Protein AF-A0AAJ7N4C3-F1 (afdb_monomer_lite)

Secondary structure (DSSP, 8-state):
-----PPPPS-B---SHHHHHHHHTSSSEEEE----TT-HHHHTHHHHHHHHIIIIIGGGEEEE-

Foldseek 3Di:
DPPPPDPPDLEAEDDDDVSVVVQVPDAAAEDEQDDDPPPVVSVVCVVVSSVCCVPPVPVRYHHYD

InterPro domains:
  IPR013766 Thioredoxin domain [PF00085] (12-57)
  IPR036249 Thioredoxin-like superfamily [SSF52833] (12-58)
  IPR051766 Thioredoxin domain-containing protein [PTHR46135] (1-64)

pLDDT: mean 85.51, std 13.73, range [40.47, 98.06]

Radius of gyration: 13.39 Å; chains: 1; bounding box: 22×27×45 Å

Organism: NCBI:txid156304

Structure (mmCIF, N/CA/C/O backbone):
data_AF-A0AAJ7N4C3-F1
#
_entry.id   AF-A0AAJ7N4C3-F1
#
loop_
_atom_site.group_PDB
_atom_site.id
_atom_site.type_symbol
_atom_site.label_atom_id
_atom_site.label_alt_id
_atom_site.label_comp_id
_atom_site.label_asym_id
_atom_site.label_entity_id
_atom_site.label_seq_id
_atom_site.pdbx_PDB_ins_code
_atom_site.Cartn_x
_atom_site.Cartn_y
_atom_site.Cartn_z
_atom_site.occupancy
_atom_site.B_iso_or_equiv
_atom_site.auth_seq_id
_atom_site.auth_comp_id
_atom_site.auth_asym_id
_atom_site.auth_atom_id
_atom_site.pdbx_PDB_model_num
ATOM 1 N N . MET A 1 1 ? 7.700 12.888 29.744 1.00 40.47 1 MET A N 1
ATOM 2 C CA . MET A 1 1 ? 8.477 12.805 28.489 1.00 40.47 1 MET A CA 1
ATOM 3 C C . MET A 1 1 ? 7.503 12.870 27.324 1.00 40.47 1 MET A C 1
ATOM 5 O O . MET A 1 1 ? 6.611 12.034 27.268 1.00 40.47 1 MET A O 1
ATOM 9 N N . ALA A 1 2 ? 7.597 13.885 26.463 1.00 48.69 2 ALA A N 1
ATOM 10 C CA . ALA A 1 2 ? 6.735 13.994 25.287 1.00 48.69 2 ALA A CA 1
ATOM 11 C C . ALA A 1 2 ? 7.128 12.901 24.282 1.00 48.69 2 ALA A C 1
ATOM 13 O O . ALA A 1 2 ? 8.259 12.877 23.796 1.00 48.69 2 ALA A O 1
ATOM 14 N N . LYS A 1 3 ? 6.218 11.958 24.023 1.00 52.69 3 LYS A N 1
ATOM 15 C CA . LYS A 1 3 ? 6.399 10.901 23.026 1.00 52.69 3 LYS A CA 1
ATOM 16 C C . LYS A 1 3 ? 6.517 11.595 21.664 1.00 52.69 3 LYS A C 1
ATOM 18 O O . LYS A 1 3 ? 5.544 12.181 21.202 1.00 52.69 3 LYS A O 1
ATOM 23 N N .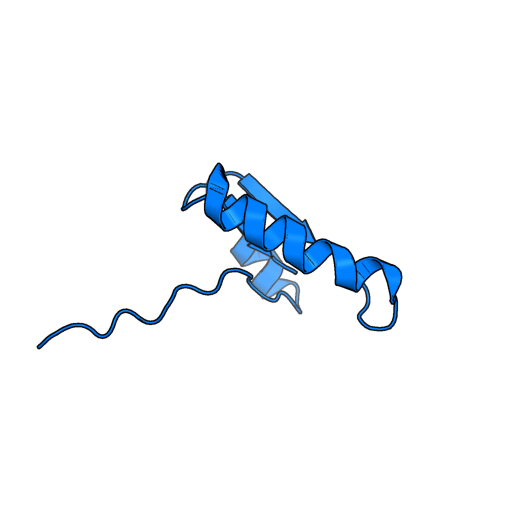 LYS A 1 4 ? 7.712 11.607 21.059 1.00 45.12 4 LYS A N 1
ATOM 24 C CA . LYS A 1 4 ? 7.888 12.054 19.670 1.00 45.12 4 LYS A CA 1
ATOM 25 C C . LYS A 1 4 ? 7.065 11.110 18.799 1.00 45.12 4 LYS A C 1
ATOM 27 O O . LYS A 1 4 ? 7.458 9.965 18.596 1.00 45.12 4 LYS A O 1
ATOM 32 N N . THR A 1 5 ? 5.897 11.560 18.358 1.00 51.12 5 THR A N 1
ATOM 33 C CA . THR A 1 5 ? 5.074 10.816 17.410 1.00 51.12 5 THR A CA 1
ATOM 34 C C . THR A 1 5 ? 5.788 10.870 16.069 1.00 51.12 5 THR A C 1
ATOM 36 O O . THR A 1 5 ? 5.774 11.898 15.395 1.00 51.12 5 THR A O 1
ATOM 39 N N . THR A 1 6 ? 6.488 9.794 15.714 1.00 57.00 6 THR A N 1
ATOM 40 C CA . THR A 1 6 ? 6.999 9.612 14.355 1.00 57.00 6 THR A CA 1
ATOM 41 C C . THR A 1 6 ? 5.807 9.715 13.401 1.00 57.00 6 THR A C 1
ATOM 43 O O . THR A 1 6 ? 4.808 9.032 13.644 1.00 57.00 6 THR A O 1
ATOM 46 N N . PRO A 1 7 ? 5.863 10.562 12.357 1.00 61.94 7 PRO A N 1
ATOM 47 C CA . PRO A 1 7 ? 4.797 10.633 11.369 1.00 61.94 7 PRO A CA 1
ATOM 48 C C . PRO A 1 7 ? 4.561 9.236 10.796 1.00 61.94 7 PRO A C 1
ATOM 50 O O . PRO A 1 7 ? 5.503 8.588 10.338 1.00 61.94 7 PRO A O 1
ATOM 53 N N . ALA A 1 8 ? 3.323 8.750 10.870 1.00 68.25 8 ALA A N 1
ATOM 54 C CA . ALA A 1 8 ? 2.978 7.458 10.302 1.00 68.25 8 ALA A CA 1
ATOM 55 C C . ALA A 1 8 ? 3.242 7.488 8.789 1.00 68.25 8 ALA A C 1
ATOM 57 O O . ALA A 1 8 ? 2.824 8.417 8.095 1.00 68.25 8 ALA A O 1
ATOM 58 N N . ALA A 1 9 ? 3.955 6.484 8.276 1.00 79.25 9 ALA A N 1
ATOM 59 C CA . ALA A 1 9 ? 4.238 6.390 6.852 1.00 79.25 9 ALA A CA 1
ATOM 60 C C . ALA A 1 9 ? 2.926 6.264 6.052 1.00 79.25 9 ALA A C 1
ATOM 62 O O . ALA A 1 9 ? 2.052 5.441 6.351 1.00 79.25 9 ALA A O 1
ATOM 63 N N . LEU A 1 10 ? 2.782 7.089 5.011 1.00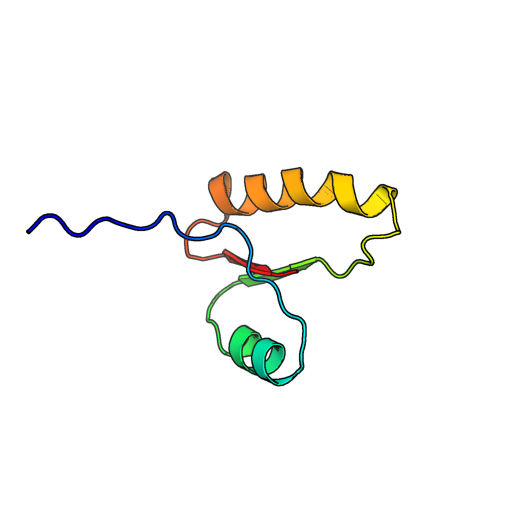 87.25 10 LEU A N 1
ATOM 64 C CA . LEU A 1 10 ? 1.596 7.073 4.151 1.00 87.25 10 LEU A CA 1
ATOM 65 C C . LEU A 1 10 ? 1.551 5.835 3.246 1.00 87.25 10 LEU A C 1
ATOM 67 O O . LEU A 1 10 ? 0.465 5.451 2.836 1.00 87.25 10 LEU A O 1
ATOM 71 N N . GLN A 1 11 ? 2.671 5.157 3.010 1.00 90.38 11 GLN A N 1
ATOM 72 C CA . GLN A 1 11 ? 2.727 3.903 2.255 1.00 90.38 11 GLN A CA 1
ATOM 73 C C . GLN A 1 11 ? 3.575 2.865 2.998 1.00 90.38 11 GLN A C 1
ATOM 75 O O . GLN A 1 11 ? 4.504 3.235 3.718 1.00 90.38 11 GLN A O 1
ATOM 80 N N . THR A 1 12 ? 3.245 1.586 2.841 1.00 93.06 12 THR A N 1
ATOM 81 C CA . THR A 1 12 ? 4.067 0.452 3.286 1.00 93.06 12 THR A CA 1
ATOM 82 C C . THR A 1 12 ? 4.679 -0.212 2.061 1.00 93.06 12 THR A C 1
ATOM 84 O O . THR A 1 12 ? 3.943 -0.581 1.160 1.00 93.06 12 THR A O 1
ATOM 87 N N . GLU A 1 13 ? 5.998 -0.336 2.029 1.00 93.94 13 GLU A N 1
ATOM 88 C CA . GLU A 1 13 ? 6.706 -1.076 0.982 1.00 93.94 13 GLU A CA 1
ATOM 89 C C . GLU A 1 13 ? 6.656 -2.579 1.291 1.00 93.94 13 GLU A C 1
ATOM 91 O O . GLU A 1 13 ? 6.836 -2.965 2.450 1.00 93.94 13 GLU A O 1
ATOM 96 N N . I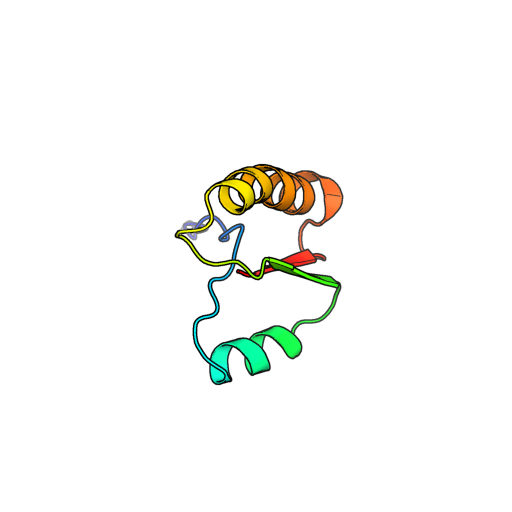LE A 1 14 ? 6.358 -3.396 0.280 1.00 96.00 14 ILE A N 1
ATOM 97 C CA . ILE A 1 14 ? 6.227 -4.851 0.356 1.00 96.00 14 ILE A CA 1
ATOM 98 C C . ILE A 1 14 ? 7.108 -5.477 -0.723 1.00 96.00 14 ILE A C 1
ATOM 100 O O . ILE A 1 14 ? 6.789 -5.444 -1.908 1.00 96.00 14 ILE A O 1
ATOM 104 N N . VAL A 1 15 ? 8.210 -6.100 -0.313 1.00 95.62 15 VAL A N 1
ATOM 105 C CA . VAL A 1 15 ? 9.203 -6.665 -1.249 1.00 95.62 15 VAL A CA 1
ATOM 106 C C . VAL A 1 15 ? 9.307 -8.185 -1.171 1.00 95.62 15 VAL A C 1
ATOM 108 O O . VAL A 1 15 ? 10.066 -8.800 -1.920 1.00 95.62 15 VAL A O 1
ATOM 111 N N . ASN A 1 16 ? 8.564 -8.815 -0.260 1.00 96.69 16 ASN A N 1
ATOM 112 C CA . ASN A 1 16 ? 8.565 -10.263 -0.079 1.00 96.69 16 ASN A CA 1
ATOM 113 C C . ASN A 1 16 ? 7.202 -10.810 0.381 1.00 96.69 16 ASN A C 1
ATOM 115 O O . ASN A 1 16 ? 6.295 -10.073 0.773 1.00 96.69 16 ASN A O 1
ATOM 119 N N . ASN A 1 17 ? 7.068 -12.139 0.326 1.00 97.44 17 ASN A N 1
ATOM 120 C CA . ASN A 1 17 ? 5.825 -12.832 0.663 1.00 97.44 17 ASN A CA 1
ATOM 121 C C . ASN A 1 17 ? 5.465 -12.737 2.157 1.00 97.44 17 ASN A C 1
ATOM 123 O O . ASN A 1 17 ? 4.294 -12.615 2.492 1.00 97.44 17 ASN A O 1
ATOM 127 N N . ASP A 1 18 ? 6.444 -12.736 3.061 1.00 98.00 18 ASP A N 1
ATOM 128 C CA . ASP A 1 18 ? 6.170 -12.649 4.502 1.00 98.00 18 ASP A CA 1
ATOM 129 C C . ASP A 1 18 ? 5.538 -11.298 4.873 1.00 98.00 18 ASP A C 1
ATOM 131 O O . ASP A 1 18 ? 4.656 -11.209 5.728 1.00 98.00 18 ASP A O 1
ATOM 135 N N . GLU A 1 19 ? 5.996 -10.218 4.242 1.00 97.06 19 GLU A N 1
ATOM 136 C CA . GLU A 1 19 ? 5.403 -8.885 4.360 1.00 97.06 19 GLU A CA 1
ATOM 137 C C . GLU A 1 19 ? 4.005 -8.830 3.747 1.00 97.06 19 GLU A C 1
ATOM 139 O O . GLU A 1 19 ? 3.099 -8.246 4.347 1.00 97.06 19 GLU A O 1
ATOM 144 N N . TRP A 1 20 ? 3.815 -9.479 2.597 1.00 96.94 20 TRP A N 1
ATOM 145 C CA . TRP A 1 20 ? 2.514 -9.610 1.948 1.00 96.94 20 TRP A CA 1
ATOM 146 C C . TRP A 1 20 ? 1.496 -10.318 2.849 1.00 96.94 20 TRP A C 1
ATOM 148 O O . TRP A 1 20 ? 0.410 -9.794 3.093 1.00 96.94 20 TRP A O 1
ATOM 158 N N . GLU A 1 21 ? 1.858 -11.460 3.431 1.00 98.06 21 GLU A N 1
ATOM 159 C CA . GLU A 1 21 ? 0.994 -12.197 4.355 1.00 98.06 21 GLU A CA 1
ATOM 160 C C . GLU A 1 21 ? 0.639 -11.358 5.586 1.00 98.06 21 GLU A C 1
ATOM 162 O O . GLU A 1 21 ? -0.527 -11.293 5.978 1.00 98.06 21 GLU A O 1
ATOM 167 N N . LYS A 1 22 ? 1.610 -10.631 6.156 1.00 96.56 22 LYS A N 1
ATOM 168 C CA . LYS A 1 22 ? 1.352 -9.697 7.264 1.00 96.56 22 LYS A CA 1
ATOM 169 C C . LYS A 1 22 ? 0.391 -8.585 6.856 1.00 96.56 22 LYS A C 1
ATOM 171 O O . LYS A 1 22 ? -0.493 -8.245 7.643 1.00 96.56 22 LYS A O 1
ATOM 176 N N . LEU A 1 23 ? 0.536 -8.017 5.657 1.00 95.31 23 LEU A N 1
ATOM 177 C CA . LEU A 1 23 ? -0.363 -6.983 5.144 1.00 95.31 23 LEU A CA 1
ATOM 178 C C . LEU A 1 23 ? -1.808 -7.491 5.085 1.00 95.31 23 LEU A C 1
ATOM 180 O O . LEU A 1 23 ? -2.701 -6.792 5.557 1.00 95.31 23 LEU A O 1
ATOM 184 N N . LEU A 1 24 ? -2.022 -8.710 4.582 1.00 95.50 24 LEU A N 1
ATOM 185 C CA . LEU A 1 24 ? -3.350 -9.315 4.428 1.00 95.50 24 LEU A CA 1
ATOM 186 C C . LEU A 1 24 ? -4.082 -9.563 5.755 1.00 95.50 24 LEU A C 1
ATOM 188 O O . LEU A 1 24 ? -5.305 -9.672 5.764 1.00 95.50 24 LEU A O 1
ATOM 192 N N . THR A 1 25 ? -3.366 -9.616 6.881 1.00 95.62 25 THR A N 1
ATOM 193 C CA . THR A 1 25 ? -3.994 -9.708 8.212 1.00 95.62 25 THR A CA 1
ATOM 194 C C . THR A 1 25 ? -4.564 -8.382 8.721 1.00 95.62 25 THR A C 1
ATOM 196 O O . THR A 1 25 ? -5.290 -8.376 9.719 1.00 95.62 25 THR A O 1
ATOM 199 N N . LYS A 1 26 ? -4.248 -7.246 8.077 1.00 91.31 26 LYS A N 1
ATOM 200 C CA . LYS A 1 26 ? -4.742 -5.939 8.521 1.00 91.31 26 LYS A CA 1
ATOM 201 C C . LYS A 1 26 ? -6.252 -5.823 8.286 1.00 91.31 26 LYS A C 1
ATOM 203 O O . LYS A 1 26 ? -6.726 -6.131 7.194 1.00 91.31 26 LYS A O 1
ATOM 208 N N . PRO A 1 27 ? -7.014 -5.330 9.276 1.00 90.19 27 PRO A N 1
ATOM 209 C CA . PRO A 1 27 ? -8.431 -5.064 9.087 1.00 90.19 27 PRO A CA 1
ATOM 210 C C . PRO A 1 27 ? -8.643 -3.838 8.188 1.00 90.19 27 PRO A C 1
ATOM 212 O O . PRO A 1 27 ? -7.807 -2.936 8.135 1.00 90.19 27 PRO A O 1
ATOM 215 N N . GLY A 1 28 ? -9.810 -3.774 7.546 1.00 90.00 28 GLY A N 1
ATOM 216 C CA . GLY A 1 28 ? -10.213 -2.635 6.720 1.00 90.00 28 GLY A CA 1
ATOM 217 C C . GLY A 1 28 ? -9.863 -2.799 5.244 1.00 90.00 28 GLY A C 1
ATOM 218 O O . GLY A 1 28 ? -9.685 -3.912 4.749 1.00 90.00 28 GLY A O 1
ATOM 219 N N . LEU A 1 29 ? -9.824 -1.677 4.523 1.00 93.62 29 LEU A N 1
ATOM 220 C CA . LEU A 1 29 ? -9.532 -1.675 3.094 1.00 93.62 29 LEU A CA 1
ATOM 221 C C . LEU A 1 29 ? -8.021 -1.609 2.870 1.00 93.62 29 LEU A C 1
ATOM 223 O O . LEU A 1 29 ? -7.336 -0.732 3.401 1.00 93.62 29 LEU A O 1
ATOM 227 N N . ILE A 1 30 ? -7.514 -2.506 2.031 1.00 94.81 30 ILE A N 1
ATOM 228 C CA . ILE A 1 30 ? -6.122 -2.508 1.591 1.00 94.81 30 ILE A CA 1
ATOM 229 C C . ILE A 1 30 ? -6.097 -2.115 0.117 1.00 94.81 30 ILE A C 1
ATOM 231 O O . ILE A 1 30 ? -6.748 -2.745 -0.714 1.00 94.81 30 ILE A O 1
ATOM 235 N N . VAL A 1 31 ? -5.339 -1.070 -0.199 1.00 94.56 31 VAL A N 1
ATOM 236 C CA . VAL A 1 31 ? -5.036 -0.649 -1.567 1.00 94.56 31 VAL A CA 1
ATOM 237 C C . VAL A 1 31 ? -3.566 -0.946 -1.820 1.00 94.56 31 VAL A C 1
ATOM 239 O O . VAL A 1 31 ? -2.705 -0.442 -1.099 1.00 94.56 31 VAL A O 1
ATOM 242 N N . VAL A 1 32 ? -3.291 -1.764 -2.832 1.00 94.69 32 VAL A N 1
ATOM 243 C CA . VAL A 1 32 ? -1.933 -2.148 -3.229 1.00 94.69 32 VAL A CA 1
ATOM 244 C C . VAL A 1 32 ? -1.657 -1.583 -4.615 1.00 94.69 32 VAL A C 1
ATOM 246 O O . VAL A 1 32 ? -2.383 -1.883 -5.562 1.00 94.69 32 VAL A O 1
ATOM 249 N N . ASP A 1 33 ? -0.624 -0.756 -4.720 1.00 91.94 33 ASP A N 1
ATOM 250 C CA . ASP A 1 33 ? -0.108 -0.232 -5.982 1.00 91.94 33 ASP A CA 1
ATOM 251 C C . ASP A 1 33 ? 1.009 -1.142 -6.486 1.00 91.94 33 ASP A C 1
ATOM 253 O O . ASP A 1 33 ? 2.128 -1.103 -5.989 1.00 91.94 33 ASP A O 1
ATOM 257 N N . VAL A 1 34 ? 0.679 -2.009 -7.442 1.00 91.25 34 VAL A N 1
ATOM 258 C CA . VAL A 1 34 ? 1.631 -2.962 -8.019 1.00 91.25 34 VAL A CA 1
ATOM 259 C C . VAL A 1 34 ? 2.208 -2.358 -9.289 1.00 91.25 34 VAL A C 1
ATOM 261 O O . VAL A 1 34 ? 1.538 -2.297 -10.323 1.00 91.25 34 VAL A O 1
ATOM 264 N N . TYR A 1 35 ? 3.466 -1.937 -9.226 1.00 87.38 35 TYR A N 1
ATOM 265 C CA . TYR A 1 35 ? 4.166 -1.373 -10.371 1.00 87.38 35 TYR A CA 1
ATOM 266 C C . TYR A 1 35 ? 5.632 -1.809 -10.418 1.00 87.38 35 TYR A C 1
ATOM 268 O O . TYR A 1 35 ? 6.158 -2.448 -9.513 1.00 87.38 35 TYR A O 1
ATOM 276 N N . SER A 1 36 ? 6.305 -1.475 -11.517 1.00 85.56 36 SER A N 1
ATOM 277 C CA . SER A 1 36 ? 7.762 -1.554 -11.611 1.00 85.56 36 SER A CA 1
ATOM 278 C C . SER A 1 36 ? 8.339 -0.151 -11.712 1.00 85.56 36 SER A C 1
ATOM 280 O O . SER A 1 36 ? 7.847 0.650 -12.506 1.00 85.56 36 SER A O 1
ATOM 282 N N . GLU A 1 37 ? 9.398 0.148 -10.960 1.00 81.19 37 GLU A N 1
ATOM 283 C CA . GLU A 1 37 ? 9.972 1.503 -10.872 1.00 81.19 37 GLU A CA 1
ATOM 284 C C . GLU A 1 37 ? 10.409 2.093 -12.218 1.00 81.19 37 GLU A C 1
ATOM 286 O O . GLU A 1 37 ? 10.364 3.305 -12.414 1.00 81.19 37 GLU A O 1
ATOM 291 N N . TRP A 1 38 ? 10.774 1.238 -13.175 1.00 82.75 38 TRP A N 1
ATOM 292 C CA . TRP A 1 38 ? 11.170 1.641 -14.525 1.00 82.75 38 TRP A CA 1
ATOM 293 C C . TRP A 1 38 ? 9.984 2.015 -15.436 1.00 82.75 38 TRP A C 1
ATOM 295 O O . TRP A 1 38 ? 10.191 2.533 -16.534 1.00 82.75 38 TRP A O 1
ATOM 305 N N . SER A 1 39 ? 8.741 1.788 -14.999 1.00 80.19 39 SER A N 1
ATOM 306 C CA . SER A 1 39 ? 7.524 2.164 -15.724 1.00 80.19 39 SER A CA 1
ATOM 307 C C . SER A 1 39 ? 7.094 3.589 -15.356 1.00 80.19 39 SER A C 1
ATOM 309 O O . SER A 1 39 ? 6.307 3.812 -14.435 1.00 80.19 39 SER A O 1
ATOM 311 N N . GLY A 1 40 ? 7.599 4.574 -16.105 1.00 73.94 40 GLY A N 1
ATOM 312 C CA . GLY A 1 40 ? 7.322 6.003 -15.889 1.00 73.94 40 GLY A CA 1
ATOM 313 C C . GLY A 1 40 ? 5.838 6.407 -15.735 1.00 73.94 40 GLY A C 1
ATOM 314 O O . GLY A 1 40 ? 5.546 7.277 -14.916 1.00 73.94 40 GLY A O 1
ATOM 315 N N . PRO A 1 41 ? 4.866 5.798 -16.444 1.00 75.12 41 PRO A N 1
ATOM 316 C CA . PRO A 1 41 ? 3.446 6.112 -16.250 1.00 75.12 41 PRO A CA 1
ATOM 317 C C . PRO A 1 41 ? 2.906 5.786 -14.847 1.00 75.12 41 PRO A C 1
ATOM 319 O O . PRO A 1 41 ? 1.953 6.421 -14.398 1.00 75.12 41 PRO A O 1
ATOM 322 N N . CYS A 1 42 ? 3.506 4.826 -14.138 1.00 75.19 42 CYS A N 1
ATOM 323 C CA . CYS A 1 42 ? 3.038 4.382 -12.823 1.00 75.19 42 CYS A CA 1
ATOM 324 C C . CYS A 1 42 ? 3.383 5.386 -11.711 1.00 75.19 42 CYS A C 1
ATOM 326 O O . CYS A 1 42 ? 2.614 5.569 -10.770 1.00 75.19 42 CYS A O 1
ATOM 328 N N . THR A 1 43 ? 4.491 6.121 -11.845 1.00 77.88 43 THR A N 1
ATOM 329 C CA . THR A 1 43 ? 5.001 7.016 -10.793 1.00 77.88 43 THR A CA 1
ATOM 330 C C . THR A 1 43 ? 4.070 8.201 -10.505 1.00 77.88 43 THR A C 1
ATOM 332 O O . THR A 1 43 ? 4.049 8.722 -9.390 1.00 77.88 43 THR A O 1
ATOM 335 N N . GLY A 1 44 ? 3.257 8.618 -11.485 1.00 81.88 44 GLY A N 1
ATOM 336 C CA . GLY A 1 44 ? 2.281 9.699 -11.312 1.00 81.88 44 GLY A CA 1
ATOM 337 C C . GLY A 1 44 ? 1.142 9.353 -10.343 1.00 81.88 44 GLY A C 1
ATOM 338 O O . GLY A 1 44 ? 0.660 10.229 -9.615 1.00 81.88 44 GLY A O 1
ATOM 339 N N . MET A 1 45 ? 0.749 8.077 -10.276 1.00 87.25 45 MET A N 1
ATOM 340 C CA . MET A 1 45 ? -0.398 7.617 -9.482 1.00 87.25 45 MET A CA 1
ATOM 341 C C . MET A 1 45 ? -0.144 7.646 -7.971 1.00 87.25 45 MET A C 1
ATOM 343 O O . MET A 1 45 ? -1.075 7.893 -7.202 1.00 87.25 45 MET A O 1
ATOM 347 N N . VAL A 1 46 ? 1.113 7.508 -7.541 1.00 88.88 46 VAL A N 1
ATOM 348 C CA . VAL A 1 46 ? 1.516 7.495 -6.122 1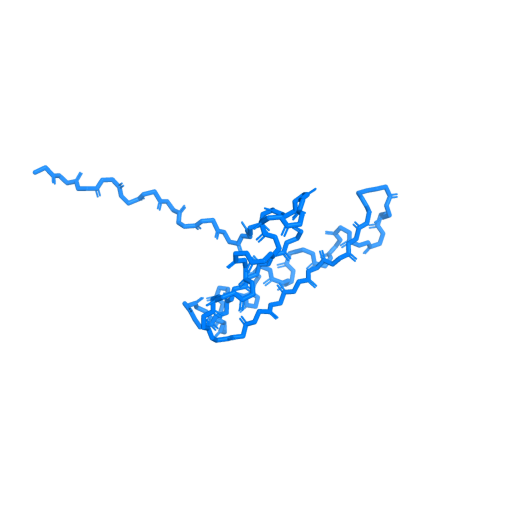.00 88.88 46 VAL A CA 1
ATOM 349 C C . VAL A 1 46 ? 1.009 8.733 -5.370 1.00 88.88 46 VAL A C 1
ATOM 351 O O . VAL A 1 46 ? 0.549 8.646 -4.229 1.00 88.88 46 VAL A O 1
ATOM 354 N N . SER A 1 47 ? 1.063 9.907 -6.006 1.00 89.56 47 SER A N 1
ATOM 355 C CA . SER A 1 47 ? 0.609 11.169 -5.402 1.00 89.56 47 SER A CA 1
ATOM 356 C C . SER A 1 47 ? -0.900 11.183 -5.121 1.00 89.56 47 SER A C 1
ATOM 358 O O . SER A 1 47 ? -1.338 11.656 -4.070 1.00 89.56 47 SER A O 1
ATOM 360 N N . ILE A 1 48 ? -1.688 10.598 -6.026 1.00 91.44 48 ILE A N 1
ATOM 361 C CA . ILE A 1 48 ? -3.146 10.504 -5.929 1.00 91.44 48 ILE A CA 1
ATOM 362 C C . ILE A 1 48 ? -3.532 9.504 -4.836 1.00 91.44 48 ILE A C 1
ATOM 364 O O . ILE A 1 48 ? -4.369 9.817 -3.991 1.00 91.44 48 ILE A O 1
ATOM 368 N N . LEU A 1 49 ? -2.886 8.336 -4.792 1.00 92.31 49 LEU A N 1
ATOM 369 C CA . LEU A 1 49 ? -3.160 7.307 -3.782 1.00 92.31 49 LEU A CA 1
ATOM 370 C C . LEU A 1 49 ? -2.813 7.781 -2.362 1.00 92.31 49 LEU A C 1
ATOM 372 O O . LEU A 1 49 ? -3.596 7.576 -1.432 1.00 92.31 49 LEU A O 1
ATOM 376 N N . LYS A 1 50 ? -1.702 8.516 -2.193 1.00 91.62 50 LYS A N 1
ATOM 377 C CA . LYS A 1 50 ? -1.368 9.179 -0.918 1.00 91.62 50 LYS A CA 1
ATOM 378 C C . LYS A 1 50 ? -2.442 10.174 -0.492 1.00 91.62 50 LYS A C 1
ATOM 380 O O . LYS A 1 50 ? -2.839 10.172 0.673 1.00 91.62 50 LYS A O 1
ATOM 385 N N . LYS A 1 51 ? -2.935 10.993 -1.427 1.00 92.69 51 LYS A N 1
ATOM 386 C CA . LYS A 1 51 ? -4.010 11.958 -1.164 1.00 92.69 51 LYS A CA 1
ATOM 387 C C . LYS A 1 51 ? -5.299 11.257 -0.726 1.00 92.69 51 LYS A C 1
ATOM 389 O O . LYS A 1 51 ? -5.884 11.656 0.274 1.00 92.69 51 LYS A O 1
ATOM 394 N N . ILE A 1 52 ? -5.685 10.167 -1.393 1.00 92.06 52 ILE A N 1
ATOM 395 C CA . ILE A 1 52 ? -6.853 9.351 -1.017 1.00 92.06 52 ILE A CA 1
ATOM 396 C C . ILE A 1 52 ? -6.708 8.800 0.405 1.00 92.06 52 ILE A C 1
ATOM 398 O O . ILE A 1 52 ? -7.640 8.922 1.201 1.00 92.06 52 ILE A O 1
ATOM 402 N N . LYS A 1 53 ? -5.541 8.241 0.761 1.00 91.50 53 LYS A N 1
ATOM 403 C CA . LYS A 1 53 ? -5.296 7.773 2.133 1.00 91.50 53 LYS A CA 1
ATOM 404 C C . LYS A 1 53 ? -5.452 8.902 3.152 1.00 91.50 53 LYS A C 1
ATOM 406 O O . LYS A 1 53 ? -6.061 8.684 4.189 1.00 91.50 53 LYS A O 1
ATOM 411 N N . MET A 1 54 ? -4.928 10.094 2.867 1.00 91.31 54 MET A N 1
ATOM 412 C CA . MET A 1 54 ? -4.986 11.222 3.802 1.00 91.31 54 MET A CA 1
ATOM 413 C C . MET A 1 54 ? -6.387 11.822 3.954 1.00 91.31 54 MET A C 1
ATOM 415 O O . MET A 1 54 ? -6.794 12.120 5.071 1.00 91.31 54 MET A O 1
ATOM 419 N N . GLU A 1 55 ? -7.105 12.033 2.851 1.00 91.25 55 GLU A N 1
ATOM 420 C CA . GLU A 1 55 ? -8.365 12.790 2.855 1.00 91.25 55 GLU A CA 1
ATOM 421 C C . GLU A 1 55 ? -9.593 11.919 3.128 1.00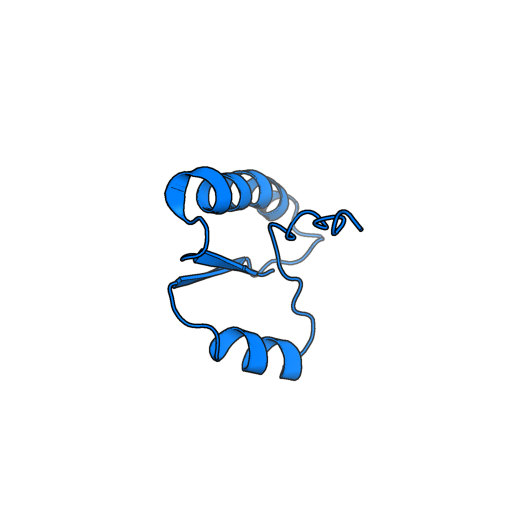 91.25 55 GLU A C 1
ATOM 423 O O . GLU A 1 55 ? -10.569 12.399 3.697 1.00 91.25 55 GLU A O 1
ATOM 428 N N . ILE A 1 56 ? -9.555 10.651 2.710 1.00 87.62 56 ILE A N 1
ATOM 429 C CA . ILE A 1 56 ? -10.721 9.757 2.726 1.00 87.62 56 ILE A CA 1
ATOM 430 C C . ILE A 1 56 ? -10.449 8.532 3.599 1.00 87.62 56 ILE A C 1
ATOM 432 O O . ILE A 1 56 ? -11.301 8.116 4.378 1.00 87.62 56 ILE A O 1
ATOM 436 N N . GLY A 1 57 ? -9.266 7.937 3.448 1.00 84.50 57 GLY A N 1
ATOM 437 C CA . GLY A 1 57 ? -8.936 6.648 4.044 1.00 84.50 57 GLY A CA 1
ATOM 438 C C . GLY A 1 57 ? -8.644 6.690 5.543 1.00 84.50 57 GLY A C 1
ATOM 439 O O . GLY A 1 57 ? -9.042 5.776 6.264 1.00 84.50 57 GLY A O 1
ATOM 440 N N . GLY A 1 58 ? -7.950 7.731 6.012 1.00 85.44 58 GLY A N 1
ATOM 441 C CA . GLY A 1 58 ? -7.477 7.844 7.391 1.00 85.44 58 GLY A CA 1
ATOM 442 C C . GLY A 1 58 ? -6.820 6.548 7.879 1.00 85.44 58 GLY A C 1
ATOM 443 O O . GLY A 1 58 ? -5.996 5.953 7.183 1.00 85.44 58 GLY A O 1
ATOM 444 N N . ASP A 1 59 ? -7.246 6.088 9.056 1.00 84.38 59 ASP A N 1
ATOM 445 C CA . ASP A 1 59 ? -6.798 4.823 9.653 1.00 84.38 59 ASP A CA 1
ATOM 446 C C . ASP A 1 59 ? -7.519 3.580 9.088 1.00 84.38 59 ASP A C 1
ATOM 448 O O . ASP A 1 59 ? -7.091 2.455 9.336 1.00 84.38 59 ASP A O 1
ATOM 452 N N . ALA A 1 60 ? -8.605 3.754 8.324 1.00 86.50 60 ALA A N 1
ATOM 453 C CA . ALA A 1 60 ? -9.397 2.656 7.758 1.00 86.50 60 ALA A CA 1
ATOM 454 C C . ALA A 1 60 ? -8.836 2.113 6.429 1.00 86.50 60 ALA A C 1
ATOM 456 O O . ALA A 1 60 ? -9.280 1.061 5.958 1.00 86.50 60 ALA A O 1
ATOM 457 N N . LEU A 1 61 ? -7.874 2.824 5.826 1.00 91.81 61 LEU A N 1
ATOM 458 C CA . LEU A 1 61 ? -7.236 2.463 4.564 1.00 91.81 61 LEU A CA 1
ATOM 459 C C . LEU A 1 61 ? -5.735 2.236 4.752 1.00 91.81 61 LEU A C 1
ATOM 461 O O . LEU A 1 61 ? -4.960 3.151 5.049 1.00 91.81 61 LEU A O 1
ATOM 465 N N . SER A 1 62 ? -5.301 1.010 4.482 1.00 93.12 62 SER A N 1
ATOM 466 C CA . SER A 1 62 ? -3.887 0.683 4.331 1.00 93.12 62 SER A CA 1
ATOM 467 C C . SER A 1 62 ? -3.475 0.849 2.873 1.00 93.12 62 SER A C 1
ATOM 469 O O . SER A 1 62 ? -4.045 0.213 1.994 1.00 93.12 62 SER A O 1
ATOM 471 N N . TYR A 1 63 ? -2.476 1.693 2.622 1.00 94.75 63 TYR A N 1
ATOM 472 C CA . TYR A 1 63 ? -1.852 1.836 1.307 1.00 94.75 63 TYR A CA 1
ATOM 473 C C . TYR A 1 63 ? -0.489 1.143 1.317 1.00 94.75 63 TYR A C 1
ATOM 475 O O . TYR A 1 63 ? 0.346 1.457 2.176 1.00 94.75 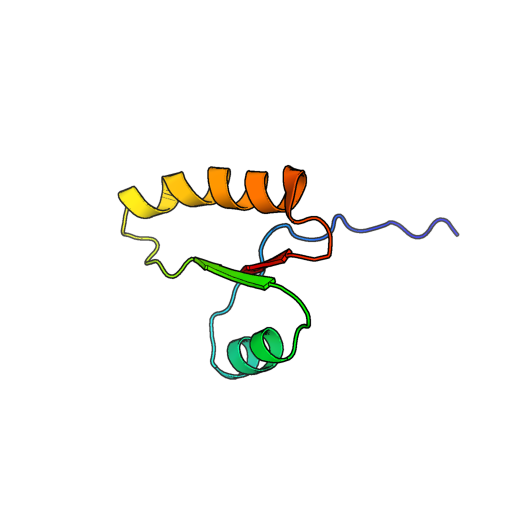63 TYR A O 1
ATOM 483 N N . ALA A 1 64 ? -0.289 0.209 0.392 1.00 95.25 64 ALA A N 1
ATOM 484 C CA . ALA A 1 64 ? 0.957 -0.514 0.190 1.00 95.25 64 ALA A CA 1
ATOM 485 C C . ALA A 1 64 ? 1.437 -0.418 -1.264 1.00 95.25 64 ALA A C 1
ATOM 487 O O . ALA A 1 64 ? 0.633 -0.173 -2.166 1.00 95.25 64 ALA A O 1
ATOM 488 N N . THR A 1 65 ? 2.737 -0.611 -1.459 1.00 93.44 65 THR A N 1
ATOM 489 C CA . THR A 1 65 ? 3.413 -0.678 -2.755 1.00 93.44 65 THR A CA 1
ATOM 490 C C . THR A 1 65 ? 4.387 -1.835 -2.793 1.00 93.44 65 THR A C 1
ATOM 492 O O . THR A 1 65 ? 4.871 -2.204 -1.700 1.00 93.44 65 THR A O 1
#

Sequence (65 aa):
MAKKTTPAALQTEIVNNDEWEKLLTKPGLIVVDVYSEWSGPCTGMVSILKKIKMEIGGDALSYAT